Protein AF-A0A497L5T8-F1 (afdb_monomer_lite)

Foldseek 3Di:
DDDDDDPPPPPPPPPPDPPLDDPDDDDFDWDDDPNDTDTDDDPVSCVSSVPDPPDDDDDDDDDDDDDPDPD

pLDDT: mean 74.11, std 20.28, range [38.72, 96.88]

Structure (mmCIF, N/CA/C/O backbone):
data_AF-A0A497L5T8-F1
#
_entry.id   AF-A0A497L5T8-F1
#
loop_
_atom_site.group_PDB
_atom_site.id
_atom_site.type_symbol
_atom_site.label_atom_id
_atom_site.label_alt_id
_atom_site.label_comp_id
_atom_site.label_asym_id
_atom_site.label_entity_id
_atom_site.label_seq_id
_atom_site.pdbx_PDB_ins_code
_atom_site.Cartn_x
_atom_site.Cartn_y
_atom_site.Cartn_z
_atom_site.occupancy
_atom_site.B_iso_or_equiv
_atom_site.auth_seq_id
_atom_site.auth_comp_id
_atom_site.auth_asym_id
_atom_site.auth_atom_id
_atom_site.pdbx_PDB_model_num
ATOM 1 N N . MET A 1 1 ? 52.626 23.718 10.307 1.00 39.31 1 MET A N 1
ATOM 2 C CA . MET A 1 1 ? 51.576 24.665 10.732 1.00 39.31 1 MET A CA 1
ATOM 3 C C . MET A 1 1 ? 50.363 24.388 9.866 1.00 39.31 1 MET A C 1
ATOM 5 O O . MET A 1 1 ? 50.492 24.479 8.654 1.00 39.31 1 MET A O 1
ATOM 9 N N . ILE A 1 2 ? 49.271 23.905 10.462 1.00 46.56 2 ILE A N 1
ATOM 10 C CA . ILE A 1 2 ? 48.032 23.540 9.763 1.00 46.56 2 ILE A CA 1
ATOM 11 C C . ILE A 1 2 ? 46.946 24.476 10.297 1.00 46.56 2 ILE A C 1
ATOM 13 O O . ILE A 1 2 ? 46.490 24.291 11.417 1.00 46.56 2 ILE A O 1
ATOM 17 N N . GLU A 1 3 ? 46.569 25.474 9.509 1.00 42.12 3 GLU A N 1
ATOM 18 C CA . GLU A 1 3 ? 45.403 26.350 9.691 1.00 42.12 3 GLU A CA 1
ATOM 19 C C . GLU A 1 3 ? 44.990 26.782 8.277 1.00 42.12 3 GLU A C 1
ATOM 21 O O . GLU A 1 3 ? 45.853 26.970 7.428 1.00 42.12 3 GLU A O 1
ATOM 26 N N . GLY A 1 4 ? 43.741 26.947 7.879 1.00 38.72 4 GLY A N 1
ATOM 27 C CA . GLY A 1 4 ? 42.433 26.699 8.458 1.00 38.72 4 GLY A CA 1
ATOM 28 C C . GLY A 1 4 ? 41.515 26.469 7.247 1.00 38.72 4 GLY A C 1
ATOM 29 O O . GLY A 1 4 ? 41.801 26.903 6.138 1.00 38.72 4 GLY A O 1
ATOM 30 N N . GLY A 1 5 ? 40.487 25.646 7.357 1.00 49.41 5 GLY A N 1
ATOM 31 C CA . GLY A 1 5 ? 39.228 26.175 7.851 1.00 4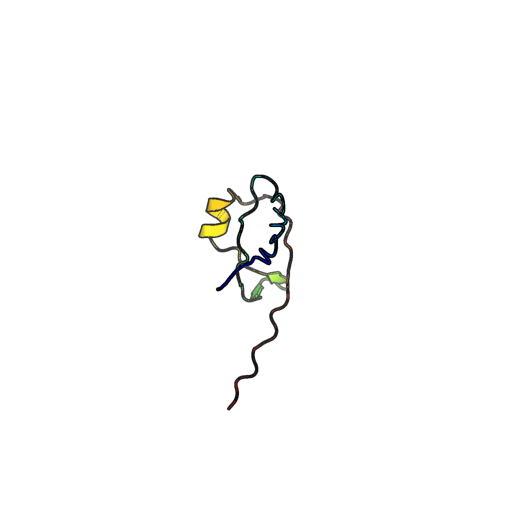9.41 5 GLY A CA 1
ATOM 32 C C . GLY A 1 5 ? 38.338 26.542 6.669 1.00 49.41 5 GLY A C 1
ATOM 33 O O . GLY A 1 5 ? 38.036 27.709 6.477 1.00 49.41 5 GLY A O 1
ATOM 34 N N . ASP A 1 6 ? 37.903 25.538 5.907 1.00 43.12 6 ASP A N 1
ATOM 35 C CA . ASP A 1 6 ? 36.759 25.691 5.011 1.00 43.12 6 ASP A CA 1
ATOM 36 C C . ASP A 1 6 ? 35.664 24.741 5.498 1.00 43.12 6 ASP A C 1
ATOM 38 O O . ASP A 1 6 ? 35.478 23.610 5.045 1.00 43.12 6 ASP A O 1
ATOM 42 N N . SER A 1 7 ? 35.013 25.184 6.574 1.00 46.50 7 SER A N 1
ATOM 43 C CA . SER A 1 7 ? 33.831 24.535 7.120 1.00 46.50 7 SER A CA 1
ATOM 44 C C . SER A 1 7 ? 32.694 24.812 6.146 1.00 46.50 7 SER A C 1
ATOM 46 O O . SER A 1 7 ? 31.979 25.811 6.264 1.00 46.50 7 SER A O 1
ATOM 48 N N . LEU A 1 8 ? 32.583 23.946 5.136 1.00 54.56 8 LEU A N 1
ATOM 49 C CA . LEU A 1 8 ? 31.448 23.864 4.230 1.00 54.56 8 LEU A CA 1
ATOM 50 C C . LEU A 1 8 ? 30.188 23.770 5.088 1.00 54.56 8 LEU A C 1
ATOM 52 O O . LEU A 1 8 ? 29.832 22.713 5.615 1.00 54.56 8 LEU A O 1
ATOM 56 N N . ARG A 1 9 ? 29.532 24.920 5.256 1.00 52.41 9 ARG A N 1
ATOM 57 C CA . ARG A 1 9 ? 28.211 25.047 5.854 1.00 52.41 9 ARG A CA 1
ATOM 58 C C . ARG A 1 9 ? 27.251 24.255 4.979 1.00 52.41 9 ARG A C 1
ATOM 60 O O . ARG A 1 9 ? 26.667 24.783 4.038 1.00 52.41 9 ARG A O 1
ATOM 67 N N . LEU A 1 10 ? 27.103 22.975 5.306 1.00 48.66 10 LEU A N 1
ATOM 68 C CA . LEU A 1 10 ? 25.961 22.156 4.936 1.00 48.66 10 LEU A CA 1
ATOM 69 C C . LEU A 1 10 ? 24.728 22.864 5.492 1.00 48.66 10 LEU A C 1
ATOM 71 O O . LEU A 1 10 ? 24.335 22.667 6.644 1.00 48.66 10 LEU A O 1
ATOM 75 N N . SER A 1 11 ? 24.136 23.729 4.675 1.00 43.97 11 SER A N 1
ATOM 76 C CA . SER A 1 11 ? 22.777 24.209 4.843 1.00 43.97 11 SER A CA 1
ATOM 77 C C . SER A 1 11 ? 21.875 22.981 4.778 1.00 4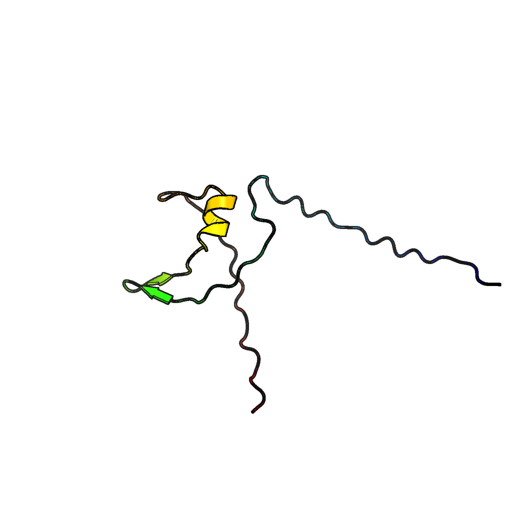3.97 11 SER A C 1
ATOM 79 O O . SER A 1 11 ? 21.424 22.552 3.718 1.00 43.97 11 SER A O 1
ATOM 81 N N . LYS A 1 12 ? 21.656 22.360 5.945 1.00 43.53 12 LYS A N 1
ATOM 82 C CA . LYS A 1 12 ? 20.583 21.395 6.160 1.00 43.53 12 LYS A CA 1
ATOM 83 C C . LYS A 1 12 ? 19.293 22.108 5.779 1.00 43.53 12 LYS A C 1
ATOM 85 O O . LYS A 1 12 ? 18.738 22.872 6.562 1.00 43.53 12 LYS A O 1
ATOM 90 N N . ARG A 1 13 ? 18.847 21.885 4.547 1.00 45.44 13 ARG A N 1
ATOM 91 C CA . ARG A 1 13 ? 17.506 22.223 4.098 1.00 45.44 13 ARG A CA 1
ATOM 92 C C . ARG A 1 13 ? 16.584 21.309 4.895 1.00 45.44 13 ARG A C 1
ATOM 94 O O . ARG A 1 13 ? 16.403 20.148 4.543 1.00 45.44 13 ARG A O 1
ATOM 101 N N . ILE A 1 14 ? 16.123 21.798 6.042 1.00 46.75 14 ILE A N 1
ATOM 102 C CA . ILE A 1 14 ? 15.088 21.136 6.825 1.00 46.75 14 ILE A CA 1
ATOM 103 C C . ILE A 1 14 ? 13.847 21.218 5.944 1.00 46.75 14 ILE A C 1
ATOM 105 O O . ILE A 1 14 ? 13.249 22.277 5.791 1.00 46.75 14 ILE A O 1
ATOM 109 N N . VAL A 1 15 ? 13.549 20.124 5.248 1.00 48.88 15 VAL A N 1
ATOM 110 C CA . VAL A 1 15 ? 12.270 19.968 4.568 1.00 48.88 15 VAL A CA 1
ATOM 111 C C . VAL A 1 15 ? 11.267 19.792 5.693 1.00 48.88 15 VAL A C 1
ATOM 113 O O . VAL A 1 15 ? 11.227 18.732 6.318 1.00 48.88 15 VAL A O 1
ATOM 116 N N . GLU A 1 16 ? 10.541 20.864 6.002 1.00 43.53 16 GLU A N 1
ATOM 117 C CA . GLU A 1 16 ? 9.375 20.819 6.876 1.00 43.53 16 GLU A CA 1
ATOM 118 C C . GLU A 1 16 ? 8.434 19.760 6.304 1.00 43.53 16 GLU A C 1
ATOM 120 O O . GLU A 1 16 ? 7.783 19.943 5.276 1.00 43.53 16 GLU A O 1
ATOM 125 N N . THR A 1 17 ? 8.474 18.578 6.908 1.00 49.53 17 THR A N 1
ATOM 126 C CA . THR A 1 17 ? 7.554 17.498 6.590 1.00 49.53 17 THR A CA 1
ATOM 127 C C . THR A 1 17 ? 6.275 17.843 7.343 1.00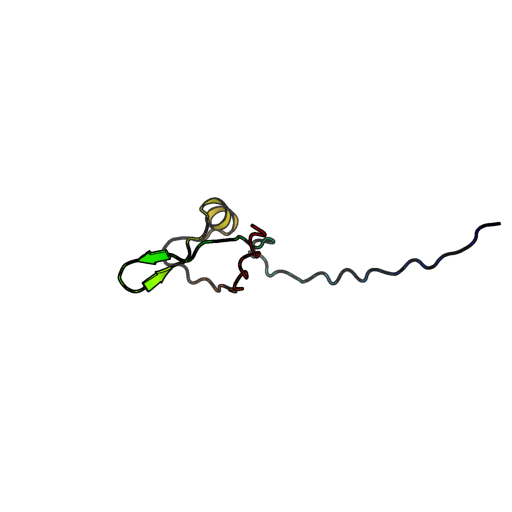 49.53 17 THR A C 1
ATOM 129 O O . THR A 1 17 ? 6.355 18.041 8.556 1.00 49.53 17 THR A O 1
ATOM 132 N N . PRO A 1 18 ? 5.120 17.975 6.666 1.00 45.50 18 PRO A N 1
ATOM 133 C CA . PRO A 1 18 ? 3.858 18.261 7.336 1.00 45.50 18 PRO A CA 1
ATOM 134 C C . PRO A 1 18 ? 3.654 17.288 8.498 1.00 45.50 18 PRO A C 1
ATOM 136 O O . PRO A 1 18 ? 3.921 16.090 8.339 1.00 45.50 18 PRO A O 1
ATOM 139 N N . GLU A 1 19 ? 3.218 17.790 9.655 1.00 42.91 19 GLU A N 1
ATOM 140 C CA . GLU A 1 19 ? 2.948 16.950 10.822 1.00 42.91 19 GLU A CA 1
ATOM 141 C C . GLU A 1 19 ? 2.022 15.789 10.421 1.00 42.91 19 GLU A C 1
ATOM 143 O O . GLU A 1 19 ? 0.955 15.996 9.846 1.00 42.91 19 GLU A O 1
ATOM 148 N N . GLY A 1 20 ? 2.481 14.554 10.648 1.00 46.72 20 GLY A N 1
ATOM 149 C CA . GLY A 1 20 ? 1.810 13.334 10.182 1.00 46.72 20 GLY A CA 1
ATOM 150 C C . GLY A 1 20 ? 2.383 12.711 8.903 1.00 46.72 20 GLY A C 1
ATOM 151 O O . GLY A 1 20 ? 1.789 11.777 8.375 1.00 46.72 20 GLY A O 1
ATOM 152 N N . THR A 1 21 ? 3.531 13.171 8.398 1.00 47.25 21 THR A N 1
ATOM 153 C CA . THR A 1 21 ? 4.230 12.516 7.279 1.00 47.25 21 THR A CA 1
ATOM 154 C C . THR A 1 21 ? 5.251 11.510 7.808 1.00 47.25 21 THR A C 1
ATOM 156 O O . THR A 1 21 ? 6.172 11.864 8.540 1.00 47.25 21 THR A O 1
ATOM 159 N N . TYR A 1 22 ? 5.118 10.240 7.426 1.00 60.06 22 TYR A N 1
ATOM 160 C CA . TYR A 1 22 ? 6.128 9.218 7.686 1.00 60.06 22 TYR A CA 1
ATOM 161 C C . TYR A 1 22 ? 7.413 9.663 6.991 1.00 60.06 22 TYR A C 1
ATOM 163 O O . TYR A 1 22 ? 7.432 9.836 5.775 1.00 60.06 22 TYR A O 1
ATOM 171 N N . ALA A 1 23 ? 8.485 9.868 7.757 1.00 57.91 23 ALA A N 1
ATOM 172 C CA . ALA A 1 23 ? 9.735 10.445 7.259 1.00 57.91 23 ALA A CA 1
ATOM 173 C C . ALA A 1 23 ? 10.543 9.503 6.336 1.00 57.91 23 ALA A C 1
ATOM 175 O O . ALA A 1 23 ? 11.694 9.794 6.011 1.00 57.91 23 ALA A O 1
ATOM 176 N N . GLY A 1 24 ? 9.979 8.360 5.931 1.00 69.56 24 GLY A N 1
ATOM 177 C CA . GLY A 1 24 ? 10.651 7.346 5.125 1.00 69.56 24 GLY A CA 1
ATOM 178 C C . GLY A 1 24 ? 9.949 7.061 3.799 1.00 69.56 24 GLY A C 1
ATOM 179 O O . GLY A 1 24 ? 8.730 7.103 3.684 1.00 69.56 24 GLY A O 1
ATOM 180 N N . ASN A 1 25 ? 10.728 6.681 2.791 1.00 81.19 25 ASN A N 1
ATOM 181 C CA . ASN A 1 25 ? 10.188 6.003 1.616 1.00 81.19 25 ASN A CA 1
ATOM 182 C C . ASN A 1 25 ? 10.086 4.505 1.922 1.00 81.19 25 ASN A C 1
ATOM 184 O O . ASN A 1 25 ? 10.993 3.941 2.537 1.00 81.19 25 ASN A O 1
ATOM 188 N N . PHE A 1 26 ? 9.025 3.842 1.462 1.00 85.81 26 PHE A N 1
ATOM 189 C CA . PHE A 1 26 ? 8.971 2.380 1.439 1.00 85.81 26 PHE A CA 1
ATOM 190 C C . PHE A 1 26 ? 8.917 1.878 -0.002 1.00 85.81 26 PHE A C 1
ATOM 192 O O . PHE A 1 26 ? 8.313 2.494 -0.878 1.00 85.81 26 PHE A O 1
ATOM 199 N N . GLU A 1 27 ? 9.554 0.738 -0.247 1.00 86.25 27 GLU A N 1
ATOM 200 C CA . GLU A 1 27 ? 9.481 0.053 -1.531 1.00 86.25 27 GLU A CA 1
ATOM 201 C C . GLU A 1 27 ? 8.340 -0.961 -1.501 1.00 86.25 27 GLU A C 1
ATOM 203 O O . GLU A 1 27 ? 8.221 -1.764 -0.574 1.00 86.25 27 GLU A O 1
ATOM 208 N N . ALA A 1 28 ? 7.504 -0.938 -2.533 1.00 88.88 28 ALA A N 1
ATOM 209 C CA . ALA A 1 28 ? 6.428 -1.897 -2.713 1.00 88.88 28 ALA A CA 1
ATOM 210 C C . ALA A 1 28 ? 6.427 -2.424 -4.147 1.00 88.88 28 ALA A C 1
ATOM 212 O O . ALA A 1 28 ? 6.759 -1.716 -5.096 1.00 88.88 28 ALA A O 1
ATOM 213 N N . ARG A 1 29 ? 6.019 -3.685 -4.304 1.00 90.06 29 ARG A N 1
ATOM 214 C CA . ARG A 1 29 ? 5.745 -4.261 -5.622 1.00 90.06 29 ARG A CA 1
ATOM 215 C C . ARG A 1 29 ? 4.326 -3.909 -6.044 1.00 90.06 29 ARG A C 1
ATOM 217 O O . ARG A 1 29 ? 3.395 -4.080 -5.256 1.00 90.06 29 ARG A O 1
ATOM 224 N N . VAL A 1 30 ? 4.177 -3.493 -7.296 1.00 92.31 30 VAL A N 1
ATOM 225 C CA . VAL A 1 30 ? 2.869 -3.351 -7.938 1.00 92.31 30 VAL A CA 1
ATOM 226 C C . VAL A 1 30 ? 2.274 -4.744 -8.142 1.00 92.31 30 VAL A C 1
ATOM 228 O O . VAL A 1 30 ? 2.964 -5.656 -8.602 1.00 92.31 30 VAL A O 1
ATOM 231 N N . ARG A 1 31 ? 1.006 -4.923 -7.768 1.00 94.50 31 ARG A N 1
ATOM 232 C CA . A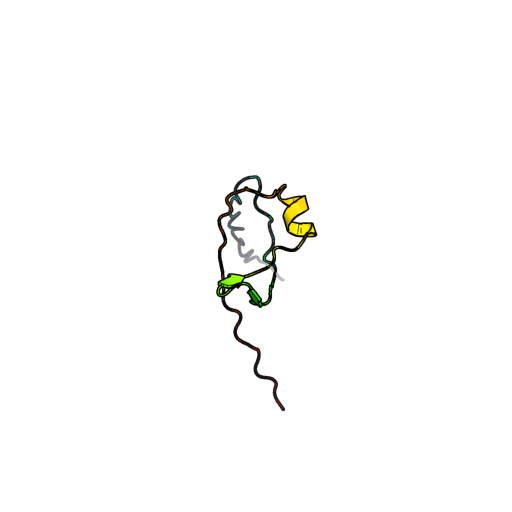RG A 1 31 ? 0.247 -6.170 -7.950 1.00 94.50 31 ARG A CA 1
ATOM 233 C C . ARG A 1 31 ? -1.028 -5.895 -8.735 1.00 94.50 31 ARG A C 1
ATOM 235 O O . ARG A 1 31 ? -1.467 -4.752 -8.812 1.00 94.50 31 ARG A O 1
ATOM 242 N N . TYR A 1 32 ? -1.629 -6.947 -9.277 1.00 96.88 32 TYR A N 1
ATOM 243 C CA . TYR A 1 32 ? -2.916 -6.873 -9.960 1.00 96.88 32 TYR A CA 1
ATOM 244 C C . TYR A 1 32 ? -4.016 -7.440 -9.060 1.00 96.88 32 TYR A C 1
ATOM 246 O O . TYR A 1 32 ? -3.866 -8.541 -8.527 1.00 96.88 32 TYR A O 1
ATOM 254 N N . LEU A 1 33 ? -5.103 -6.696 -8.877 1.00 94.25 33 LEU A N 1
ATOM 255 C CA . LEU A 1 33 ? -6.293 -7.149 -8.159 1.00 94.25 33 LEU A CA 1
ATOM 256 C C . LEU A 1 33 ? -7.534 -6.543 -8.808 1.00 94.25 33 LEU A C 1
ATOM 258 O O . LEU A 1 33 ? -7.593 -5.331 -8.987 1.00 94.25 33 LEU A O 1
ATOM 262 N N . SER A 1 34 ? -8.526 -7.376 -9.135 1.00 92.69 34 SER A N 1
ATOM 263 C CA . SER A 1 34 ? -9.827 -6.935 -9.668 1.00 92.69 34 SER A CA 1
ATOM 264 C C . SER A 1 34 ? -9.699 -5.907 -10.799 1.00 92.69 34 SER A C 1
ATOM 266 O O . SER A 1 34 ? -10.248 -4.809 -10.739 1.00 92.69 34 SER A O 1
ATOM 268 N N . SER A 1 35 ? -8.902 -6.245 -11.811 1.00 94.62 35 SER A N 1
ATOM 269 C CA . SER A 1 35 ? -8.626 -5.390 -12.973 1.00 94.62 35 SER A CA 1
ATOM 270 C C . SER A 1 35 ? -7.899 -4.068 -12.686 1.00 94.62 35 SER A C 1
ATOM 272 O O . SER A 1 35 ? -7.809 -3.210 -13.561 1.00 94.62 35 SER A O 1
ATOM 274 N N . SER A 1 36 ? -7.350 -3.902 -11.480 1.00 94.19 36 SER A N 1
ATOM 275 C CA . SER A 1 36 ? -6.650 -2.695 -11.036 1.00 94.19 36 SER A CA 1
ATOM 276 C C . SER A 1 36 ? -5.217 -3.000 -10.605 1.00 94.19 36 SER A C 1
ATOM 278 O O . SER A 1 36 ? -4.926 -4.051 -10.029 1.00 94.19 36 SER A O 1
ATOM 280 N N . LEU A 1 37 ? -4.311 -2.051 -10.850 1.00 93.00 37 LEU A N 1
ATOM 281 C CA . LEU A 1 37 ? -2.974 -2.074 -10.264 1.00 93.00 37 LEU A CA 1
ATOM 282 C C . LEU A 1 37 ? -3.041 -1.516 -8.844 1.00 93.00 37 LEU A C 1
ATOM 284 O O . LEU A 1 37 ? -3.551 -0.419 -8.626 1.00 93.00 37 LEU A O 1
ATOM 288 N N . ILE A 1 38 ? -2.506 -2.269 -7.888 1.00 93.94 38 ILE A N 1
ATOM 289 C CA . ILE A 1 38 ? -2.493 -1.898 -6.476 1.00 93.94 38 ILE A CA 1
ATOM 290 C C . ILE A 1 38 ? -1.071 -1.901 -5.917 1.00 93.94 38 ILE A C 1
ATOM 292 O O . ILE A 1 38 ? -0.222 -2.710 -6.303 1.00 93.94 38 ILE A O 1
ATOM 296 N N . VAL A 1 39 ? -0.838 -1.017 -4.950 1.00 91.69 39 VAL A N 1
ATOM 297 C CA . VAL A 1 39 ? 0.330 -1.031 -4.063 1.00 91.69 39 VAL A CA 1
ATOM 298 C C . VAL A 1 39 ? -0.158 -1.172 -2.627 1.00 91.69 39 VAL A C 1
ATOM 300 O O . VAL A 1 39 ? -1.112 -0.518 -2.214 1.00 91.69 39 VAL A O 1
ATOM 303 N N . THR A 1 40 ? 0.467 -2.063 -1.862 1.00 91.38 40 THR A N 1
ATOM 304 C CA . THR A 1 40 ? 0.095 -2.288 -0.461 1.00 91.38 40 THR A CA 1
ATOM 305 C C . THR A 1 40 ? 0.938 -1.399 0.440 1.00 91.38 40 THR A C 1
ATOM 307 O O . THR A 1 40 ? 2.164 -1.502 0.427 1.00 91.38 40 THR A O 1
ATOM 310 N N . ILE A 1 41 ? 0.287 -0.568 1.254 1.00 91.00 41 ILE A N 1
ATOM 311 C CA . ILE A 1 41 ? 0.949 0.172 2.331 1.00 91.00 41 ILE A CA 1
ATOM 312 C C . ILE A 1 41 ? 1.298 -0.833 3.445 1.00 91.00 41 ILE A C 1
ATOM 314 O O . ILE A 1 41 ? 0.401 -1.535 3.921 1.00 91.00 41 ILE A O 1
ATOM 318 N N . PRO A 1 42 ? 2.568 -0.950 3.874 1.00 89.62 42 PRO A N 1
ATOM 319 C CA . PRO A 1 42 ? 2.936 -1.831 4.976 1.00 89.62 42 PRO A CA 1
ATOM 320 C C . PRO A 1 42 ? 2.176 -1.481 6.260 1.00 89.62 42 PRO A C 1
ATOM 322 O O . PRO A 1 42 ? 2.055 -0.311 6.615 1.00 89.62 42 PRO A O 1
ATOM 325 N N . VAL A 1 43 ? 1.734 -2.496 7.012 1.00 89.88 43 VAL A N 1
ATOM 326 C CA . VAL A 1 43 ? 0.947 -2.309 8.251 1.00 89.88 43 VAL A CA 1
ATOM 327 C C . VAL A 1 43 ? 1.660 -1.407 9.261 1.00 89.88 43 VAL A C 1
ATOM 329 O O . VAL A 1 43 ? 1.014 -0.606 9.928 1.00 89.88 43 VAL A O 1
ATOM 332 N N . LYS A 1 44 ? 2.992 -1.506 9.361 1.00 87.62 44 LYS A N 1
ATOM 333 C CA . LYS A 1 44 ? 3.798 -0.643 10.233 1.00 87.62 44 LYS A CA 1
ATOM 334 C C . LYS A 1 44 ? 3.649 0.838 9.858 1.00 87.62 44 LYS A C 1
ATOM 336 O O . LYS A 1 44 ? 3.345 1.639 10.729 1.00 87.62 44 LYS A O 1
ATOM 341 N N . VAL A 1 45 ? 3.768 1.162 8.568 1.00 87.94 45 VAL A N 1
ATOM 342 C CA . VAL A 1 45 ? 3.612 2.530 8.046 1.00 87.94 45 VAL A CA 1
ATOM 343 C C . VAL A 1 45 ? 2.185 3.029 8.271 1.00 87.94 45 VAL A C 1
ATOM 345 O O . VAL A 1 45 ? 1.994 4.136 8.757 1.00 87.94 45 VAL A O 1
ATOM 348 N N . ALA A 1 46 ? 1.176 2.195 7.996 1.00 90.44 46 ALA A N 1
ATOM 349 C CA . ALA A 1 46 ? -0.221 2.559 8.233 1.00 90.44 46 ALA A CA 1
ATOM 350 C C . ALA A 1 46 ? -0.504 2.872 9.714 1.00 90.44 46 ALA A C 1
ATOM 352 O O . ALA A 1 46 ? -1.188 3.844 10.010 1.00 90.44 46 ALA A O 1
ATOM 353 N N . ARG A 1 47 ? 0.054 2.085 10.646 1.00 89.69 47 ARG A N 1
ATOM 354 C CA . ARG A 1 47 ? -0.089 2.315 12.094 1.00 89.69 47 ARG A CA 1
ATOM 355 C C . ARG A 1 47 ? 0.625 3.579 12.558 1.00 89.69 47 ARG A C 1
ATOM 357 O O . ARG A 1 47 ? 0.037 4.341 13.312 1.00 89.69 47 ARG A O 1
ATOM 364 N N . GLU A 1 48 ? 1.862 3.789 12.113 1.00 88.56 48 GLU A N 1
ATOM 365 C CA . GLU A 1 48 ? 2.647 4.982 12.455 1.00 88.56 48 GLU A CA 1
ATOM 366 C C . GLU A 1 48 ? 1.975 6.266 11.954 1.00 88.56 48 GLU A C 1
ATOM 368 O O . GLU A 1 48 ? 2.000 7.276 12.649 1.00 88.56 48 GLU A O 1
ATOM 373 N N . LEU A 1 49 ? 1.319 6.206 10.791 1.00 87.69 49 LEU A N 1
ATOM 374 C CA . LEU A 1 49 ? 0.578 7.327 10.209 1.00 87.69 49 LEU A CA 1
ATOM 375 C C . LEU A 1 49 ? -0.883 7.429 10.656 1.00 87.69 49 LEU A C 1
ATOM 377 O O . LEU A 1 49 ? -1.583 8.350 10.247 1.00 87.69 49 LEU A O 1
ATOM 381 N N . GLY A 1 50 ? -1.373 6.472 11.446 1.00 91.38 50 GLY A N 1
ATOM 382 C CA . GLY A 1 50 ? -2.776 6.428 11.854 1.00 91.38 50 GLY A CA 1
ATOM 383 C C . GLY A 1 50 ? -3.775 6.244 10.703 1.00 91.38 50 GLY A C 1
ATOM 384 O O . GLY A 1 50 ? -4.943 6.576 10.884 1.00 91.38 50 GLY A O 1
ATOM 385 N N . ILE A 1 51 ? -3.344 5.708 9.554 1.00 92.69 51 ILE A N 1
ATOM 386 C CA . ILE A 1 51 ? -4.188 5.474 8.372 1.00 92.69 51 ILE A CA 1
ATOM 387 C C . ILE A 1 51 ? -5.194 4.355 8.659 1.00 92.69 51 ILE A C 1
ATOM 389 O O . ILE A 1 51 ? -4.825 3.258 9.099 1.00 92.69 51 ILE A O 1
ATOM 393 N N . LYS A 1 52 ? -6.464 4.609 8.349 1.00 94.81 52 LYS A N 1
ATOM 394 C CA . LYS A 1 52 ? -7.598 3.697 8.531 1.00 94.81 52 LYS A CA 1
ATOM 395 C C . LYS A 1 52 ? -8.319 3.427 7.211 1.00 94.81 52 LYS A C 1
ATOM 397 O O . LYS A 1 52 ? -8.129 4.100 6.200 1.00 94.81 52 LYS A O 1
ATOM 402 N N . LEU A 1 53 ? -9.168 2.399 7.217 1.00 92.62 53 LEU A N 1
ATOM 403 C CA . LEU A 1 53 ? -10.051 2.116 6.086 1.00 92.62 53 LEU A CA 1
ATOM 404 C C . LEU A 1 53 ? -11.018 3.286 5.874 1.00 92.62 53 LEU A C 1
ATOM 406 O O . LEU A 1 53 ? -11.689 3.706 6.811 1.00 92.62 53 LEU A O 1
ATOM 410 N N . GLY A 1 54 ? -11.102 3.768 4.633 1.00 93.81 54 GLY A N 1
ATOM 411 C CA . GLY A 1 54 ? -11.936 4.911 4.249 1.00 93.81 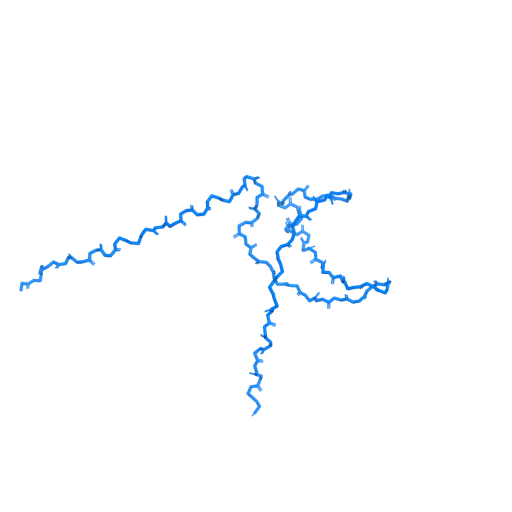54 GLY A CA 1
ATOM 412 C C . GLY A 1 54 ? -11.179 6.237 4.158 1.00 93.81 54 GLY A C 1
ATOM 413 O O . GLY A 1 54 ? -11.690 7.173 3.542 1.00 93.81 54 GLY A O 1
ATOM 414 N N . ASP A 1 55 ? -9.957 6.311 4.687 1.00 95.50 55 ASP A N 1
ATOM 415 C CA . ASP A 1 55 ? -9.146 7.521 4.597 1.00 95.50 55 ASP A CA 1
ATOM 416 C C . ASP A 1 55 ? -8.721 7.805 3.153 1.00 95.50 55 ASP A C 1
ATOM 418 O O . ASP A 1 55 ? -8.426 6.905 2.359 1.00 95.50 55 ASP A O 1
ATOM 422 N N . ARG A 1 56 ? -8.645 9.096 2.820 1.00 94.44 56 ARG A N 1
ATOM 423 C CA . ARG A 1 56 ? -8.006 9.564 1.589 1.00 94.44 56 ARG A CA 1
ATOM 424 C C . ARG A 1 56 ? -6.552 9.888 1.889 1.00 94.44 56 ARG A C 1
ATOM 426 O O . ARG A 1 56 ? -6.269 10.687 2.775 1.00 94.44 56 ARG A O 1
ATOM 433 N N . VAL A 1 57 ? -5.643 9.305 1.116 1.00 89.56 57 VAL A N 1
ATOM 434 C CA . VAL A 1 57 ? -4.200 9.529 1.242 1.00 89.56 57 VAL A CA 1
ATOM 435 C C . VAL A 1 57 ? -3.632 10.047 -0.073 1.00 89.56 57 VAL A C 1
ATOM 437 O O . VAL A 1 57 ? -4.074 9.650 -1.152 1.00 89.56 57 VAL A O 1
ATOM 440 N N . VAL A 1 58 ? -2.640 10.930 0.012 1.00 88.62 58 VAL A N 1
ATOM 441 C CA . VAL A 1 58 ? -1.863 11.391 -1.144 1.00 88.62 58 VAL A CA 1
ATOM 442 C C . VAL A 1 58 ? -0.595 10.546 -1.223 1.00 88.62 58 VAL A C 1
ATOM 444 O O . VAL A 1 58 ? 0.117 10.410 -0.232 1.00 88.62 58 VAL A O 1
ATOM 447 N N . ILE A 1 59 ? -0.317 9.962 -2.390 1.00 86.12 59 ILE A N 1
ATOM 448 C CA . ILE A 1 59 ? 0.826 9.064 -2.594 1.00 86.12 59 ILE A CA 1
ATOM 449 C C . ILE A 1 59 ? 1.725 9.639 -3.686 1.00 86.12 59 ILE A C 1
ATOM 451 O O . ILE A 1 59 ? 1.276 9.872 -4.806 1.00 86.12 59 ILE A O 1
ATOM 455 N N . GLN A 1 60 ? 3.010 9.808 -3.377 1.00 86.50 60 GLN A N 1
ATOM 456 C CA . GLN A 1 60 ? 4.039 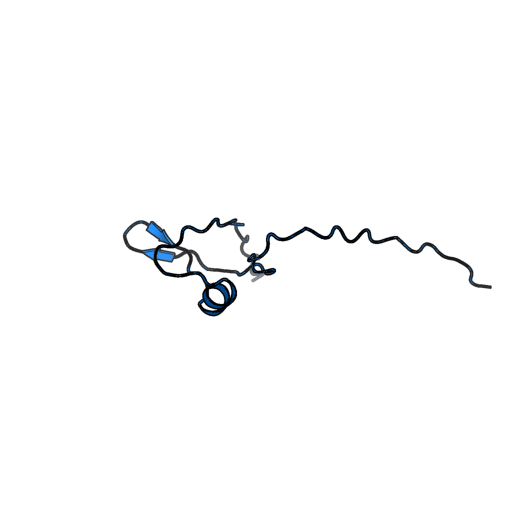10.081 -4.375 1.00 86.50 60 GLN A CA 1
ATOM 457 C C . GLN A 1 60 ? 4.693 8.762 -4.798 1.00 86.50 60 GLN A C 1
ATOM 459 O O . GLN A 1 60 ? 5.214 8.025 -3.964 1.00 86.50 60 GLN A O 1
ATOM 464 N N . VAL A 1 61 ? 4.668 8.454 -6.096 1.00 86.19 61 VAL A N 1
ATOM 465 C CA . VAL A 1 61 ? 5.210 7.202 -6.643 1.00 86.19 61 VAL A CA 1
ATOM 466 C C . VAL A 1 61 ? 6.460 7.495 -7.463 1.00 86.19 61 VAL A C 1
ATOM 468 O O . VAL A 1 61 ? 6.447 8.358 -8.337 1.00 86.19 61 VAL A O 1
ATOM 471 N N . GLN A 1 62 ? 7.531 6.745 -7.207 1.00 88.81 62 GLN A N 1
ATOM 472 C CA . GLN A 1 62 ? 8.743 6.750 -8.024 1.00 88.81 62 GLN A CA 1
ATOM 473 C C . GLN A 1 62 ? 9.001 5.330 -8.525 1.00 88.81 62 GLN A C 1
ATOM 475 O O . GLN A 1 62 ? 9.098 4.390 -7.734 1.00 88.81 62 GLN A O 1
ATOM 480 N N . LYS A 1 63 ? 9.092 5.159 -9.848 1.00 88.75 63 LYS A N 1
ATOM 481 C CA . LYS A 1 63 ? 9.444 3.866 -10.437 1.00 88.75 63 LYS A CA 1
ATOM 482 C C . LYS A 1 63 ? 10.913 3.580 -10.131 1.00 88.75 63 LYS A C 1
ATOM 484 O O . LYS A 1 63 ? 11.791 4.351 -10.506 1.00 88.75 63 LYS A O 1
ATOM 489 N N . LYS A 1 64 ? 11.179 2.457 -9.469 1.00 85.38 64 LYS A N 1
ATOM 490 C CA . LYS A 1 64 ? 12.540 1.959 -9.282 1.00 85.38 64 LYS A CA 1
ATOM 491 C C . LYS A 1 64 ? 12.939 1.166 -10.519 1.00 85.38 64 LYS A C 1
ATOM 493 O O . LYS A 1 64 ? 12.334 0.133 -10.805 1.00 85.38 64 LYS A O 1
ATOM 498 N N . GLU A 1 65 ? 13.939 1.648 -11.248 1.00 84.88 65 GLU A N 1
ATOM 499 C CA . GLU A 1 65 ? 14.507 0.880 -12.353 1.00 84.88 65 GLU A CA 1
ATOM 500 C C . GLU A 1 65 ? 15.144 -0.409 -11.804 1.00 84.88 65 GLU A C 1
ATOM 502 O O . GLU A 1 65 ? 15.845 -0.366 -10.780 1.00 84.88 65 GLU A O 1
ATOM 507 N N . PRO A 1 66 ? 14.875 -1.575 -12.417 1.00 75.38 66 PRO A N 1
ATOM 508 C CA . PRO A 1 66 ? 15.515 -2.812 -12.009 1.00 75.38 66 PRO A CA 1
ATOM 509 C C . PRO A 1 66 ? 17.026 -2.647 -12.169 1.00 75.38 66 PRO A C 1
ATOM 511 O O . PRO A 1 66 ? 17.505 -2.209 -13.214 1.00 75.38 66 PRO A O 1
ATOM 514 N N . ARG A 1 67 ? 17.794 -2.991 -11.127 1.00 72.62 67 ARG A N 1
ATOM 515 C CA . ARG A 1 67 ? 19.246 -3.088 -11.301 1.00 72.62 67 ARG A CA 1
ATOM 516 C C . ARG A 1 67 ? 19.496 -4.186 -12.332 1.00 72.62 67 ARG A C 1
ATOM 518 O O . ARG A 1 67 ? 18.960 -5.281 -12.137 1.00 72.62 67 ARG A O 1
ATOM 525 N N . PRO A 1 68 ? 20.273 -3.926 -13.395 1.00 62.50 68 PRO A N 1
ATOM 526 C CA . PRO A 1 68 ? 20.684 -4.989 -14.291 1.00 62.50 68 PRO A CA 1
ATOM 527 C C . PRO A 1 68 ? 21.424 -6.028 -13.451 1.00 62.50 68 PRO A C 1
ATOM 529 O O . PRO A 1 68 ? 22.382 -5.710 -12.745 1.00 62.50 68 PRO A O 1
ATOM 532 N N . VAL A 1 69 ? 20.918 -7.257 -13.460 1.00 70.06 69 VAL A N 1
ATOM 533 C CA . VAL A 1 69 ? 21.646 -8.388 -12.898 1.00 70.06 69 VAL A CA 1
ATOM 534 C C . VAL A 1 69 ? 22.762 -8.661 -13.895 1.00 70.06 69 VAL A C 1
ATOM 536 O O . VAL A 1 69 ? 22.487 -9.074 -15.017 1.00 70.06 69 VAL A O 1
ATOM 539 N N . LEU A 1 70 ? 24.000 -8.339 -13.522 1.00 66.19 70 LEU A N 1
ATOM 540 C CA . LEU A 1 70 ? 25.171 -8.767 -14.279 1.00 66.19 70 LEU A CA 1
ATOM 541 C C . LEU A 1 70 ? 25.253 -10.291 -14.126 1.00 66.19 70 LEU A C 1
ATOM 543 O O . LEU A 1 70 ? 25.624 -10.779 -13.059 1.00 66.19 70 LEU A O 1
ATOM 547 N N . THR A 1 71 ? 24.792 -11.014 -15.144 1.00 57.88 71 THR A N 1
ATOM 548 C CA . THR A 1 71 ? 25.075 -12.443 -15.352 1.00 57.88 71 THR A CA 1
ATOM 549 C C . THR A 1 71 ? 26.426 -12.621 -16.007 1.00 57.88 71 THR A C 1
ATOM 551 O O . THR A 1 71 ? 26.692 -11.848 -16.957 1.00 57.88 71 THR A O 1
#

Sequence (71 aa):
MIEGGDSLRLSKRIVETPEGTYAGNFEARVRYLSSSLIVTIPVKVARELGIKLGDRVVIQVQKKEPRPVLT

Radius of gyration: 20.11 Å; chains: 1; bounding box: 64×39×28 Å

Secondary structure (DSSP, 8-state):
----------------PPTT--SS------EEETTEEE-PPPHHHHHHTT--TT----------PPPP---